Protein AF-A0A379W038-F1 (afdb_monomer)

Sequence (140 aa):
MHAQIWVVSTLLISIVLIVLTIVKFKFHPFLALLLASFFVGAMMGMGPLEMVTAIENGIGGTLGFLAAVIGLGTILGKMMEVSGAAERIGLTLQRCRWLSADVIMVLVGLICGITLFVEVGVVLLIPLAFSIAKKPIPRC

Foldseek 3Di:
DVVVVQLVVLVVVLVVQLVCCCPPVVDDSVVSVLVSLVSSCVSVVHDPVRSVVVVCCVCVVVCVVVVVLLVVLLVVLVVCVVVVVLVVQLVVVLVPPPDDLVRSLVVSLVVSCVRSPVVNSVVSNVVVVVVSVVPPPPDD

Radius of gyration: 23.13 Å; Cα contacts (8 Å, |Δi|>4): 76; chains: 1; bounding box: 61×28×53 Å

pLDDT: mean 79.54, std 11.55, range [37.38, 92.0]

InterPro domains:
  IPR003474 Gluconate transporter [PF02447] (7-135)
  IPR003474 Gluconate transporter [PTHR30354] (1-135)

Structure (mmCIF, N/CA/C/O backbone):
data_AF-A0A379W038-F1
#
_entry.id   AF-A0A379W038-F1
#
loop_
_atom_site.group_PDB
_atom_site.id
_atom_site.type_symbol
_atom_site.label_atom_id
_atom_site.label_alt_id
_atom_site.label_comp_id
_atom_site.label_asym_id
_atom_site.label_entity_id
_atom_site.label_seq_id
_atom_site.pdbx_PDB_ins_code
_atom_site.Cartn_x
_atom_site.Cartn_y
_atom_site.Cartn_z
_atom_site.occupancy
_atom_site.B_iso_or_equiv
_atom_site.auth_seq_id
_atom_site.auth_comp_id
_atom_site.auth_asym_id
_atom_site.auth_atom_id
_atom_site.pdbx_PDB_model_num
ATOM 1 N N . MET A 1 1 ? 15.769 16.052 -28.365 1.00 56.06 1 MET A N 1
ATOM 2 C CA . MET A 1 1 ? 14.311 15.801 -28.489 1.00 56.06 1 MET A CA 1
ATOM 3 C C . MET A 1 1 ? 13.971 14.332 -28.765 1.00 56.06 1 MET A C 1
ATOM 5 O O . MET A 1 1 ? 13.059 13.836 -28.123 1.00 56.06 1 MET A O 1
ATOM 9 N N . HIS A 1 2 ? 14.713 13.594 -29.608 1.00 61.47 2 HIS A N 1
ATOM 10 C CA . HIS A 1 2 ? 14.442 12.164 -29.877 1.00 61.47 2 HIS A CA 1
ATOM 11 C C . HIS A 1 2 ? 14.420 11.245 -28.638 1.00 61.47 2 HIS A C 1
ATOM 13 O O . HIS A 1 2 ? 13.535 10.404 -28.536 1.00 61.47 2 HIS A O 1
ATOM 19 N N . ALA A 1 3 ? 15.322 11.440 -27.667 1.00 69.06 3 ALA A N 1
ATOM 20 C CA . ALA A 1 3 ? 15.367 10.615 -26.453 1.00 69.06 3 ALA A CA 1
ATOM 21 C C . ALA A 1 3 ? 14.113 10.753 -25.564 1.00 69.06 3 ALA A C 1
ATOM 23 O O . ALA A 1 3 ? 13.651 9.776 -24.990 1.00 69.06 3 ALA A O 1
ATOM 24 N N . GLN A 1 4 ? 13.513 11.947 -25.494 1.00 76.69 4 GLN A N 1
ATOM 25 C CA . GLN A 1 4 ? 12.286 12.180 -24.720 1.00 76.69 4 GLN A CA 1
ATOM 26 C C . GLN A 1 4 ? 11.090 11.445 -25.346 1.00 76.69 4 GLN A C 1
ATOM 28 O O . GLN A 1 4 ? 10.298 10.830 -24.642 1.00 76.69 4 GLN A O 1
ATOM 33 N N . ILE A 1 5 ? 11.002 11.447 -26.680 1.00 81.19 5 ILE A N 1
ATOM 34 C CA . ILE A 1 5 ? 9.933 10.769 -27.428 1.00 81.19 5 ILE A CA 1
ATOM 35 C C . ILE A 1 5 ? 10.022 9.249 -27.246 1.00 81.19 5 ILE A C 1
ATOM 37 O O . ILE A 1 5 ? 8.998 8.593 -27.065 1.00 81.19 5 ILE A O 1
ATOM 41 N N . TRP A 1 6 ? 11.240 8.699 -27.229 1.00 80.56 6 TRP A N 1
ATOM 42 C CA . TRP A 1 6 ? 11.475 7.281 -26.950 1.00 80.56 6 TRP A CA 1
ATOM 43 C C . TRP A 1 6 ? 10.999 6.878 -25.552 1.00 80.56 6 TRP A C 1
ATOM 45 O O . TRP A 1 6 ? 10.237 5.926 -25.424 1.00 80.56 6 TRP A O 1
ATOM 55 N N . VAL A 1 7 ? 11.364 7.635 -24.513 1.00 84.62 7 VAL A N 1
ATOM 56 C CA . VAL A 1 7 ? 10.953 7.330 -23.131 1.00 84.62 7 VAL A CA 1
ATOM 57 C C . VAL A 1 7 ? 9.433 7.402 -22.967 1.00 84.62 7 VAL A C 1
ATOM 59 O O . VAL A 1 7 ? 8.835 6.506 -22.371 1.00 84.62 7 VAL A O 1
ATOM 62 N N . VAL A 1 8 ? 8.796 8.429 -23.535 1.00 86.19 8 VAL A N 1
ATOM 63 C CA . VAL A 1 8 ? 7.335 8.592 -23.479 1.00 86.19 8 VAL A CA 1
ATOM 64 C C . VAL A 1 8 ? 6.618 7.461 -24.224 1.00 86.19 8 VAL A C 1
ATOM 66 O O . VAL A 1 8 ? 5.612 6.949 -23.733 1.00 86.19 8 VAL A O 1
ATOM 69 N N . SER A 1 9 ? 7.143 7.028 -25.375 1.00 85.25 9 SER A N 1
ATOM 70 C CA . SER A 1 9 ? 6.568 5.913 -26.135 1.00 85.25 9 SER A CA 1
ATOM 71 C C . SER A 1 9 ? 6.654 4.592 -25.361 1.00 85.25 9 SER A C 1
ATOM 73 O O . SER A 1 9 ? 5.645 3.895 -25.246 1.00 85.25 9 SER A O 1
ATOM 75 N N . THR A 1 10 ? 7.803 4.292 -24.746 1.00 86.25 10 THR A N 1
ATOM 76 C CA . THR A 1 10 ? 7.985 3.097 -23.902 1.00 86.25 10 THR A CA 1
ATOM 77 C C . THR A 1 10 ? 7.051 3.103 -22.688 1.00 86.25 10 THR A C 1
ATOM 79 O O . THR A 1 10 ? 6.485 2.065 -22.345 1.00 86.25 10 THR A O 1
ATOM 82 N N . LEU A 1 11 ? 6.832 4.270 -22.069 1.00 86.44 11 LEU A N 1
ATOM 83 C CA . LEU A 1 11 ? 5.882 4.451 -20.963 1.00 86.44 11 LEU A CA 1
ATOM 84 C C . LEU A 1 11 ? 4.432 4.180 -21.383 1.00 86.44 11 LEU A C 1
ATOM 86 O O . LEU A 1 11 ? 3.709 3.463 -20.696 1.00 86.44 11 LEU A O 1
ATOM 90 N N . LEU A 1 12 ? 3.996 4.720 -22.522 1.00 90.56 12 LEU A N 1
ATOM 91 C CA . LEU A 1 12 ? 2.643 4.475 -23.029 1.00 90.56 12 LEU A CA 1
ATOM 92 C C . LEU A 1 12 ? 2.425 2.994 -23.354 1.00 90.56 12 LEU A C 1
ATOM 94 O O . LEU A 1 12 ? 1.395 2.425 -22.990 1.00 90.56 12 LEU A O 1
ATOM 98 N N . ILE A 1 13 ? 3.410 2.356 -23.988 1.00 90.25 13 ILE A N 1
ATOM 99 C CA . ILE A 1 13 ? 3.368 0.923 -24.290 1.00 90.25 13 ILE A CA 1
ATOM 100 C C . ILE A 1 13 ? 3.306 0.078 -23.016 1.00 90.25 13 ILE A C 1
ATOM 102 O O . ILE A 1 13 ? 2.545 -0.888 -22.984 1.00 90.25 13 ILE A O 1
ATOM 106 N N . SER A 1 14 ? 4.037 0.438 -21.957 1.00 88.00 14 SER A N 1
ATOM 107 C CA . SER A 1 14 ? 4.010 -0.332 -20.710 1.00 88.00 14 SER A CA 1
ATOM 108 C C . SER A 1 14 ? 2.663 -0.231 -19.997 1.00 88.00 14 SER A C 1
ATOM 110 O O . SER A 1 14 ? 2.152 -1.246 -19.530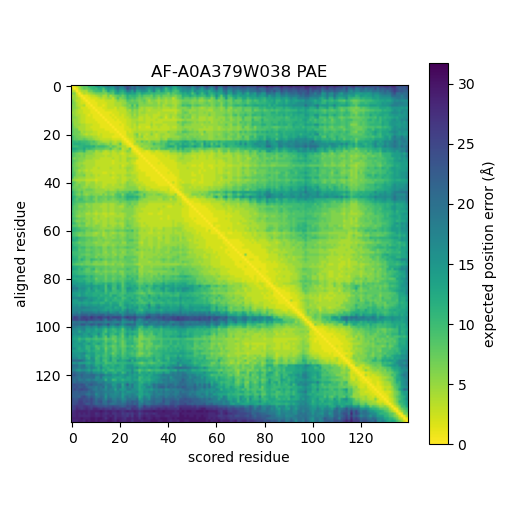 1.00 88.00 14 SER A O 1
ATOM 112 N N . ILE A 1 15 ? 2.031 0.947 -19.986 1.00 90.81 15 ILE A N 1
ATOM 113 C CA . ILE A 1 15 ? 0.688 1.128 -19.418 1.00 90.81 15 ILE A CA 1
ATOM 114 C C . ILE A 1 15 ? -0.326 0.256 -20.165 1.00 90.81 15 ILE A C 1
ATOM 116 O O . ILE A 1 15 ? -1.103 -0.466 -19.537 1.00 90.81 15 ILE A O 1
ATOM 120 N N . VAL A 1 16 ? -0.293 0.270 -21.502 1.00 91.19 16 VAL A N 1
ATOM 121 C CA . VAL A 1 16 ? -1.170 -0.587 -22.314 1.00 91.19 16 VAL A CA 1
ATOM 122 C C . VAL A 1 16 ? -0.896 -2.063 -22.023 1.00 91.19 16 VAL A C 1
ATOM 124 O O . VAL A 1 16 ? -1.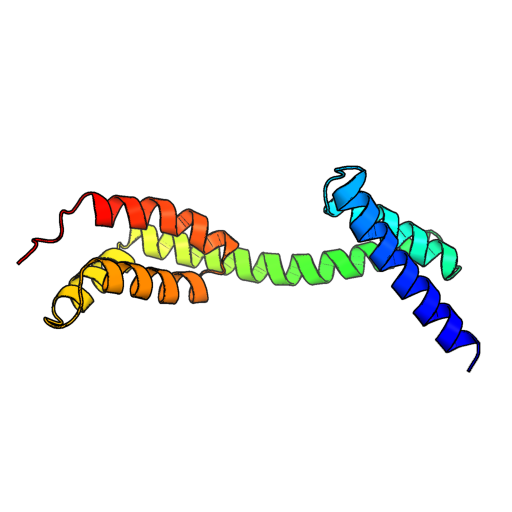843 -2.826 -21.836 1.00 91.19 16 VAL A O 1
ATOM 127 N N . LEU A 1 17 ? 0.374 -2.464 -21.917 1.00 87.81 17 LEU A N 1
ATOM 128 C CA . LEU A 1 17 ? 0.770 -3.832 -21.584 1.00 87.81 17 LEU A CA 1
ATOM 129 C C . LEU A 1 17 ? 0.210 -4.270 -20.220 1.00 87.81 17 LEU A C 1
ATOM 131 O O . LEU A 1 17 ? -0.348 -5.363 -20.123 1.00 87.81 17 LEU A O 1
ATOM 135 N N . ILE A 1 18 ? 0.302 -3.422 -19.189 1.00 89.06 18 ILE A N 1
ATOM 136 C CA . ILE A 1 18 ? -0.241 -3.696 -17.847 1.00 89.06 18 ILE A CA 1
ATOM 137 C C . ILE A 1 18 ? -1.751 -3.917 -17.927 1.00 89.06 18 ILE A C 1
ATOM 139 O O . ILE A 1 18 ? -2.250 -4.952 -17.480 1.00 89.06 18 ILE A O 1
ATOM 143 N N . VAL A 1 19 ? -2.481 -2.978 -18.536 1.00 90.50 19 VAL A N 1
ATOM 144 C CA . VAL A 1 19 ? -3.947 -3.048 -18.635 1.00 90.50 19 VAL A CA 1
ATOM 145 C C . VAL A 1 19 ? -4.379 -4.297 -19.403 1.00 90.50 19 VAL A C 1
ATOM 147 O O . VAL A 1 19 ? -5.272 -5.019 -18.961 1.00 90.50 19 VAL A O 1
ATOM 150 N N . LEU A 1 20 ? -3.721 -4.605 -20.520 1.00 88.12 20 LEU A N 1
ATOM 151 C CA . LEU A 1 20 ? -4.048 -5.762 -21.353 1.00 88.12 20 LEU A CA 1
ATOM 152 C C . LEU A 1 20 ? -3.734 -7.081 -20.625 1.00 88.12 20 LEU A C 1
ATOM 154 O O . LEU A 1 20 ? -4.521 -8.027 -20.692 1.00 88.12 20 LEU A O 1
ATOM 158 N N . THR A 1 21 ? -2.642 -7.125 -19.861 1.00 85.31 21 THR A N 1
ATOM 159 C CA . THR A 1 21 ? -2.258 -8.286 -19.042 1.00 85.31 21 THR A CA 1
ATOM 160 C C . THR A 1 21 ? -3.256 -8.537 -17.907 1.00 85.31 21 THR A C 1
ATOM 162 O O . THR A 1 21 ? -3.647 -9.680 -17.666 1.00 85.31 21 THR A O 1
ATOM 165 N N . ILE A 1 22 ? -3.736 -7.484 -17.241 1.00 89.88 22 ILE A N 1
ATOM 166 C CA . ILE A 1 22 ? -4.724 -7.615 -16.160 1.00 89.88 22 ILE A CA 1
ATOM 167 C C . ILE A 1 22 ? -6.095 -8.006 -16.727 1.00 89.88 22 ILE A C 1
ATOM 169 O O . ILE A 1 22 ? -6.689 -8.994 -16.297 1.00 89.88 22 ILE A O 1
ATOM 173 N N . VAL A 1 23 ? -6.596 -7.260 -17.715 1.00 87.88 23 VAL A N 1
ATOM 174 C CA . VAL A 1 23 ? -7.971 -7.417 -18.217 1.00 87.88 23 VAL A CA 1
ATOM 175 C C . VAL A 1 23 ? -8.121 -8.677 -19.067 1.00 87.88 23 VAL A C 1
ATOM 177 O O . VAL A 1 23 ? -9.113 -9.394 -18.934 1.00 87.88 23 VAL A O 1
ATOM 180 N N . LYS A 1 24 ? -7.152 -8.965 -19.944 1.00 79.44 24 LYS A N 1
ATOM 181 C CA . LYS A 1 24 ? -7.276 -10.047 -20.930 1.00 79.44 24 LYS A CA 1
ATOM 182 C C . LYS A 1 24 ? -6.664 -11.362 -20.454 1.00 79.44 24 LYS A C 1
ATOM 184 O O . LYS A 1 24 ? -7.258 -12.412 -20.678 1.00 79.44 24 LYS A O 1
ATOM 189 N N . PHE A 1 25 ? -5.504 -11.311 -19.799 1.00 78.50 25 PHE A N 1
ATOM 190 C CA . PHE A 1 25 ? -4.818 -12.509 -19.299 1.00 78.50 25 PHE A CA 1
ATOM 191 C C . PHE A 1 25 ? -5.216 -12.898 -17.869 1.00 78.50 25 PHE A C 1
ATOM 193 O O . PHE A 1 25 ? -4.827 -13.971 -17.414 1.00 78.50 25 PHE A O 1
ATOM 200 N N . LYS A 1 26 ? -6.015 -12.073 -17.169 1.00 77.31 26 LYS A N 1
ATOM 201 C CA . LYS A 1 26 ? -6.465 -12.321 -15.787 1.00 77.31 26 LYS A CA 1
ATOM 202 C C . LYS A 1 26 ? -5.312 -12.600 -14.809 1.00 77.31 26 LYS A C 1
ATOM 204 O O . LYS A 1 26 ? -5.489 -13.326 -13.832 1.00 77.31 26 LYS A O 1
ATOM 209 N N . PHE A 1 27 ? -4.128 -12.038 -15.055 1.00 83.19 27 PHE A N 1
ATOM 210 C CA . PHE A 1 27 ? -3.017 -12.149 -14.113 1.00 83.19 27 PHE A CA 1
ATOM 211 C C . PHE A 1 27 ? -3.256 -11.295 -12.866 1.00 83.19 27 PHE A C 1
ATOM 213 O O . PHE A 1 27 ? -3.907 -10.251 -12.921 1.00 83.19 27 PHE A O 1
ATOM 220 N N . HIS A 1 28 ? -2.678 -11.724 -11.739 1.00 86.19 28 HIS A N 1
ATOM 221 C CA . HIS A 1 28 ? -2.674 -10.927 -10.516 1.00 86.19 28 HIS A CA 1
ATOM 222 C C . HIS A 1 28 ? -1.970 -9.579 -10.780 1.00 86.19 28 HIS A C 1
ATOM 224 O O . HIS A 1 28 ? -0.873 -9.593 -11.351 1.00 86.19 28 HIS A O 1
ATOM 230 N N . PRO A 1 29 ? -2.529 -8.428 -10.350 1.00 87.00 29 PRO A N 1
ATOM 231 C CA . PRO A 1 29 ? -1.975 -7.101 -10.645 1.00 87.00 29 PRO A CA 1
ATOM 232 C C . PRO A 1 29 ? -0.497 -6.957 -10.279 1.00 87.00 29 PRO A C 1
ATOM 234 O O . PRO A 1 29 ? 0.277 -6.388 -11.039 1.00 87.00 29 PRO A O 1
ATOM 237 N N . PHE A 1 30 ? -0.091 -7.551 -9.154 1.00 86.81 30 PHE A N 1
ATOM 238 C CA . PHE A 1 30 ? 1.309 -7.591 -8.729 1.00 86.81 30 PHE A CA 1
ATOM 239 C C . PHE A 1 30 ? 2.234 -8.230 -9.777 1.00 86.81 30 PHE A C 1
ATOM 241 O O . PHE A 1 30 ? 3.275 -7.673 -10.111 1.00 86.81 30 PHE A O 1
ATOM 248 N N . LEU A 1 31 ? 1.837 -9.377 -10.336 1.00 88.25 31 LEU A N 1
ATOM 249 C CA . LEU A 1 31 ? 2.644 -10.086 -11.327 1.00 88.25 31 LEU A CA 1
ATOM 250 C C . LEU A 1 31 ? 2.683 -9.323 -12.658 1.00 88.25 31 LEU A C 1
ATOM 252 O O . LEU A 1 31 ? 3.731 -9.253 -13.294 1.00 88.25 31 LEU A O 1
ATOM 256 N N . ALA A 1 32 ? 1.562 -8.706 -13.046 1.00 89.69 32 ALA A N 1
ATOM 257 C CA . ALA A 1 32 ? 1.486 -7.858 -14.233 1.00 89.69 32 ALA A CA 1
ATOM 258 C C . ALA A 1 32 ? 2.400 -6.624 -14.122 1.00 89.69 32 ALA A C 1
ATOM 260 O O . ALA A 1 32 ? 3.106 -6.299 -15.076 1.00 89.69 32 ALA A O 1
ATOM 261 N N . LEU A 1 33 ? 2.425 -5.970 -12.955 1.00 89.50 3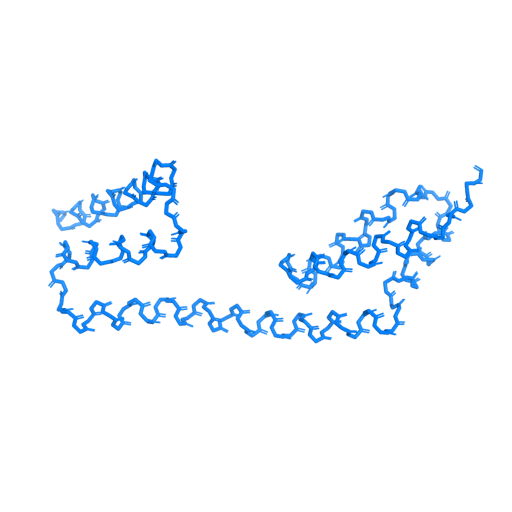3 LEU A N 1
ATOM 262 C CA . LEU A 1 33 ? 3.314 -4.840 -12.677 1.00 89.50 33 LEU A CA 1
ATOM 263 C C . LEU A 1 33 ? 4.784 -5.257 -12.727 1.00 89.50 33 LEU A C 1
ATOM 265 O O . LEU A 1 33 ? 5.576 -4.594 -13.388 1.00 89.50 33 LEU A O 1
ATOM 269 N N . LEU A 1 34 ? 5.134 -6.381 -12.100 1.00 90.06 34 LEU A N 1
ATOM 270 C CA . LEU A 1 34 ? 6.501 -6.899 -12.090 1.00 90.06 34 LEU A CA 1
ATOM 271 C C . LEU A 1 34 ? 6.993 -7.193 -13.518 1.00 90.06 34 LEU A C 1
ATOM 273 O O . LEU A 1 34 ? 8.046 -6.700 -13.918 1.00 90.06 34 LEU A O 1
ATOM 277 N N . LEU A 1 35 ? 6.198 -7.905 -14.322 1.00 89.25 35 LEU A N 1
ATOM 278 C CA . LEU A 1 35 ? 6.498 -8.171 -15.736 1.00 89.25 35 LEU A CA 1
ATOM 279 C C . LEU A 1 35 ? 6.663 -6.882 -16.555 1.00 89.25 35 LEU A C 1
ATOM 281 O O . LEU A 1 35 ? 7.601 -6.771 -17.345 1.00 89.25 35 LEU A O 1
ATOM 285 N N . ALA A 1 36 ? 5.784 -5.899 -16.357 1.00 89.19 36 ALA A N 1
ATOM 286 C CA . ALA A 1 36 ? 5.870 -4.621 -17.052 1.00 89.19 36 ALA A CA 1
ATOM 287 C C . ALA A 1 36 ? 7.116 -3.818 -16.647 1.00 89.19 36 ALA A C 1
ATOM 289 O O . ALA A 1 36 ? 7.756 -3.220 -17.511 1.00 89.19 36 ALA A O 1
ATOM 290 N N . SER A 1 37 ? 7.510 -3.840 -15.371 1.00 88.25 37 SER A N 1
ATOM 291 C CA . SER A 1 37 ? 8.752 -3.215 -14.908 1.00 88.25 37 SER A CA 1
ATOM 292 C C . SER A 1 37 ? 9.988 -3.878 -15.518 1.00 88.25 37 SER A C 1
ATOM 294 O O . SER A 1 37 ? 10.895 -3.169 -15.956 1.00 88.25 37 SER A O 1
ATOM 296 N N . PHE A 1 38 ? 10.005 -5.212 -15.634 1.00 89.00 38 PHE A N 1
ATOM 297 C CA . PHE A 1 38 ? 11.069 -5.912 -16.360 1.00 89.00 38 PHE A CA 1
ATOM 298 C C . PHE A 1 38 ? 11.107 -5.513 -17.841 1.00 89.00 38 PHE A C 1
ATOM 300 O O . PHE A 1 38 ? 12.176 -5.245 -18.385 1.00 89.00 38 PHE A O 1
ATOM 307 N N . PHE A 1 39 ? 9.945 -5.409 -18.487 1.00 88.88 39 PHE A N 1
ATOM 308 C CA . PHE A 1 39 ? 9.855 -4.985 -19.882 1.00 88.88 39 PHE A CA 1
ATOM 309 C C . PHE A 1 39 ? 10.380 -3.555 -20.100 1.00 88.88 39 PHE A C 1
ATOM 311 O O . PHE A 1 39 ? 11.151 -3.312 -21.028 1.00 88.88 39 PHE A O 1
ATOM 318 N N . VAL A 1 40 ? 10.010 -2.611 -19.228 1.00 89.06 40 VAL A N 1
ATOM 319 C CA . VAL A 1 40 ? 10.479 -1.217 -19.306 1.00 89.06 40 VAL A CA 1
ATOM 320 C C . VAL A 1 40 ? 11.979 -1.117 -19.044 1.00 89.06 40 VAL A C 1
ATOM 322 O O . VAL A 1 40 ? 12.671 -0.442 -19.803 1.00 89.06 40 VAL A O 1
ATOM 325 N N . GLY A 1 41 ? 12.495 -1.801 -18.018 1.00 86.75 41 GLY A N 1
ATOM 326 C CA . GLY A 1 41 ? 13.927 -1.781 -17.708 1.00 86.75 41 GLY A CA 1
ATOM 327 C C . GLY A 1 41 ? 14.780 -2.367 -18.836 1.00 86.75 41 GLY A C 1
ATOM 328 O O . GLY A 1 41 ? 15.813 -1.793 -19.180 1.00 86.75 41 GLY A O 1
ATOM 329 N N . ALA A 1 42 ? 14.295 -3.428 -19.494 1.00 86.62 42 ALA A N 1
ATOM 330 C CA . ALA A 1 42 ? 14.943 -3.991 -20.676 1.00 86.62 42 ALA A CA 1
ATOM 331 C C . ALA A 1 42 ? 14.934 -3.010 -21.863 1.00 86.62 42 ALA A C 1
ATOM 333 O O . ALA A 1 42 ? 15.959 -2.826 -22.515 1.00 86.62 42 ALA A O 1
ATOM 334 N N . MET A 1 43 ? 13.809 -2.330 -22.116 1.00 85.19 43 MET A N 1
ATOM 335 C CA . MET A 1 43 ? 13.699 -1.319 -23.180 1.00 85.19 43 MET A CA 1
ATOM 336 C C . MET A 1 43 ? 14.529 -0.056 -22.913 1.00 85.19 43 MET A C 1
ATOM 338 O O . MET A 1 43 ? 14.936 0.620 -23.856 1.00 85.19 43 MET A O 1
ATOM 342 N N . MET A 1 44 ? 14.789 0.269 -21.646 1.00 82.12 44 MET A N 1
ATOM 343 C CA . MET A 1 44 ? 15.680 1.364 -21.250 1.00 82.12 44 MET A CA 1
ATOM 344 C C . MET A 1 44 ? 17.165 0.971 -21.257 1.00 82.12 44 MET A C 1
ATOM 346 O O . MET A 1 44 ? 18.012 1.844 -21.077 1.00 82.12 44 MET A O 1
ATOM 350 N N . GLY A 1 45 ? 17.495 -0.305 -21.486 1.00 82.56 45 GLY A N 1
ATOM 351 C CA . GLY A 1 45 ? 18.877 -0.792 -21.510 1.00 82.56 45 GLY A CA 1
ATOM 352 C C . GLY A 1 45 ? 19.550 -0.816 -20.135 1.00 82.56 45 GLY A C 1
ATOM 353 O O . GLY A 1 45 ? 20.775 -0.741 -20.061 1.00 82.56 45 GLY A O 1
ATOM 354 N N . MET A 1 46 ? 18.771 -0.891 -19.053 1.00 83.50 46 MET A N 1
ATOM 355 C CA . MET A 1 46 ? 19.303 -0.951 -17.690 1.00 83.50 46 MET A CA 1
ATOM 356 C C . MET A 1 46 ? 19.989 -2.297 -17.429 1.00 83.50 46 MET A C 1
ATOM 358 O O . MET A 1 46 ? 19.548 -3.341 -17.919 1.00 83.50 46 MET A O 1
ATOM 362 N N . GLY A 1 47 ? 21.053 -2.290 -16.622 1.00 88.75 47 GLY A N 1
ATOM 363 C CA . GLY A 1 47 ? 21.704 -3.530 -16.198 1.00 88.75 47 GLY A CA 1
ATOM 364 C C . GLY A 1 47 ? 20.760 -4.415 -15.361 1.00 88.75 47 GLY A C 1
ATOM 365 O O . GLY A 1 47 ? 19.906 -3.884 -14.648 1.00 88.75 47 GLY A O 1
ATOM 366 N N . PRO A 1 48 ? 20.917 -5.757 -15.357 1.00 84.88 48 PRO A N 1
ATOM 367 C CA . PRO A 1 48 ? 20.022 -6.656 -14.613 1.00 84.88 48 PRO A CA 1
ATOM 368 C C . PRO A 1 48 ? 19.953 -6.347 -13.109 1.00 84.88 48 PRO A C 1
ATOM 370 O O . PRO A 1 48 ? 18.884 -6.400 -12.506 1.00 84.88 48 PRO A O 1
ATOM 373 N N . LEU A 1 49 ? 21.090 -5.979 -12.509 1.00 89.44 49 LEU A N 1
ATOM 374 C CA . LEU A 1 49 ? 21.185 -5.570 -11.103 1.00 89.44 49 LEU A CA 1
ATOM 375 C C . LEU A 1 49 ? 20.497 -4.222 -10.838 1.00 89.44 49 LEU A C 1
ATOM 377 O O . LEU A 1 49 ? 19.825 -4.053 -9.821 1.00 89.44 49 LEU A O 1
ATOM 381 N N . GLU A 1 50 ? 20.617 -3.272 -11.764 1.00 87.88 50 GLU A N 1
ATOM 382 C CA . GLU A 1 50 ? 19.985 -1.953 -11.648 1.00 87.88 50 GLU A CA 1
ATOM 383 C C . GLU A 1 50 ? 18.464 -2.043 -11.798 1.00 87.88 50 GLU A C 1
ATOM 385 O O . GLU A 1 50 ? 17.728 -1.355 -11.096 1.00 87.88 50 GLU A O 1
ATOM 390 N N . MET A 1 51 ? 17.968 -2.936 -12.659 1.00 88.62 51 MET A N 1
ATOM 391 C CA . MET A 1 51 ? 16.531 -3.186 -12.790 1.00 88.62 51 MET A CA 1
ATOM 392 C C . MET A 1 51 ? 15.925 -3.731 -11.498 1.00 88.62 51 MET A C 1
ATOM 394 O O . MET A 1 51 ? 14.898 -3.229 -11.047 1.00 88.62 51 MET A O 1
ATOM 398 N N . VAL A 1 52 ? 16.551 -4.747 -10.894 1.00 90.00 52 VAL A N 1
ATOM 399 C CA . VAL A 1 52 ? 16.038 -5.355 -9.657 1.00 90.00 52 VAL A CA 1
ATOM 400 C C . VAL A 1 52 ? 16.052 -4.343 -8.517 1.00 90.00 52 VAL A C 1
ATOM 402 O O . VAL A 1 52 ? 15.040 -4.183 -7.842 1.00 90.00 52 VAL A O 1
ATOM 405 N N . THR A 1 53 ? 17.147 -3.598 -8.358 1.00 90.69 53 THR A N 1
ATOM 406 C CA . THR A 1 53 ? 17.241 -2.553 -7.327 1.00 90.69 53 THR A CA 1
ATOM 407 C C . THR A 1 53 ? 16.248 -1.411 -7.562 1.00 90.69 53 THR A C 1
ATOM 409 O O . THR A 1 53 ? 15.650 -0.925 -6.607 1.00 90.69 53 THR A O 1
ATOM 412 N N . ALA A 1 54 ? 15.988 -0.999 -8.807 1.00 90.50 54 ALA A N 1
ATOM 413 C CA . ALA A 1 54 ? 14.960 -0.000 -9.113 1.00 90.50 54 ALA A CA 1
ATOM 414 C C . ALA A 1 54 ? 13.542 -0.491 -8.764 1.00 90.50 54 ALA A C 1
ATOM 416 O O . ALA A 1 54 ? 12.753 0.264 -8.189 1.00 90.50 54 ALA A O 1
ATOM 417 N N . ILE A 1 55 ? 13.227 -1.755 -9.070 1.00 91.00 55 ILE A N 1
ATOM 418 C CA . ILE A 1 55 ? 11.946 -2.383 -8.712 1.00 91.00 55 ILE A CA 1
ATOM 419 C C . ILE A 1 55 ? 11.806 -2.474 -7.189 1.00 91.00 55 ILE A C 1
ATOM 421 O O . ILE A 1 55 ? 10.773 -2.080 -6.646 1.00 91.00 55 ILE A O 1
ATOM 425 N N . GLU A 1 56 ? 12.843 -2.949 -6.501 1.00 91.12 56 GLU A N 1
ATOM 426 C CA . GLU A 1 56 ? 12.870 -3.077 -5.044 1.00 91.12 56 GLU A CA 1
ATOM 427 C C . GLU A 1 56 ? 12.726 -1.718 -4.357 1.00 91.12 56 GLU A C 1
ATOM 429 O O . GLU A 1 56 ? 11.936 -1.592 -3.430 1.00 91.12 56 GLU A O 1
ATOM 434 N N . ASN A 1 57 ? 13.395 -0.675 -4.850 1.00 92.00 57 ASN A N 1
ATOM 435 C CA . ASN A 1 57 ? 13.266 0.676 -4.306 1.00 92.00 57 ASN A CA 1
ATOM 436 C C . ASN A 1 57 ? 11.867 1.269 -4.539 1.00 92.00 57 ASN A C 1
ATOM 438 O O . ASN A 1 57 ? 11.309 1.902 -3.642 1.00 92.00 57 ASN A O 1
ATOM 442 N N . GLY A 1 58 ? 11.271 1.054 -5.717 1.00 90.19 58 GLY A N 1
ATOM 443 C CA . GLY A 1 58 ? 9.917 1.532 -6.015 1.00 90.19 58 GLY A CA 1
ATOM 444 C C . GLY A 1 58 ? 8.850 0.847 -5.155 1.00 90.19 58 GLY A C 1
ATOM 445 O O . GLY A 1 58 ? 8.020 1.508 -4.520 1.00 90.19 58 GLY A O 1
ATOM 446 N N . ILE A 1 59 ? 8.896 -0.486 -5.093 1.00 90.81 59 ILE A N 1
ATOM 447 C CA . ILE A 1 59 ? 7.981 -1.286 -4.270 1.00 90.81 59 ILE A CA 1
ATOM 448 C C . ILE A 1 59 ? 8.253 -1.042 -2.780 1.00 90.81 59 ILE A C 1
ATOM 450 O O . ILE A 1 59 ? 7.322 -0.814 -2.018 1.00 90.81 59 ILE A O 1
ATOM 454 N N . GLY A 1 60 ? 9.513 -1.030 -2.356 1.00 89.50 60 GLY A N 1
ATOM 455 C CA . GLY A 1 60 ? 9.920 -0.827 -0.967 1.00 89.50 60 GLY A CA 1
ATOM 456 C C . GLY A 1 60 ? 9.554 0.555 -0.434 1.00 89.50 60 GLY A C 1
ATOM 457 O O . GLY A 1 60 ? 9.077 0.663 0.693 1.00 89.50 60 GLY A O 1
ATOM 458 N N . GLY A 1 61 ? 9.683 1.609 -1.244 1.00 90.50 61 GLY A N 1
ATOM 459 C CA . GLY A 1 61 ? 9.263 2.958 -0.856 1.00 90.50 61 GLY A CA 1
ATOM 460 C C . GLY A 1 61 ? 7.749 3.069 -0.651 1.00 90.50 61 GLY A 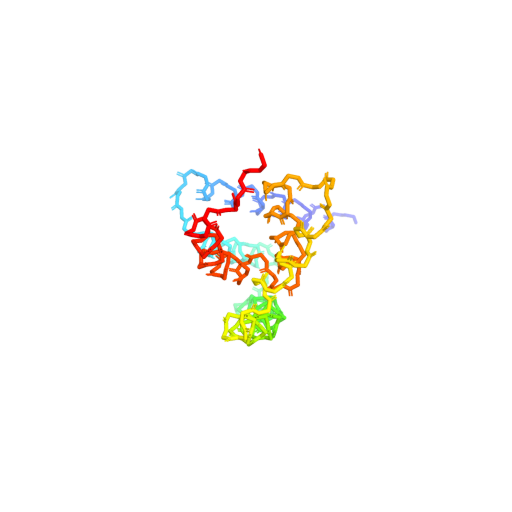C 1
ATOM 461 O O . GLY A 1 61 ? 7.289 3.627 0.347 1.00 90.50 61 GLY A O 1
ATOM 462 N N . THR A 1 62 ? 6.963 2.491 -1.563 1.00 91.00 62 THR A N 1
ATOM 463 C CA . THR A 1 62 ? 5.494 2.498 -1.463 1.00 91.00 62 THR A CA 1
ATOM 464 C C . THR A 1 62 ? 4.988 1.597 -0.337 1.00 91.00 62 THR A C 1
ATOM 466 O O . THR A 1 62 ? 4.178 2.044 0.477 1.00 91.00 62 THR A O 1
ATOM 469 N N . LEU A 1 63 ? 5.503 0.368 -0.231 1.00 91.56 63 LEU A N 1
ATOM 470 C CA . LEU A 1 63 ? 5.182 -0.556 0.858 1.00 91.56 63 LEU A CA 1
ATOM 471 C C . LEU A 1 63 ? 5.655 -0.036 2.211 1.00 91.56 63 LEU A C 1
ATOM 473 O O . LEU A 1 63 ? 4.953 -0.242 3.187 1.00 91.56 63 LEU A O 1
ATOM 477 N N . GLY A 1 64 ? 6.793 0.653 2.295 1.00 90.75 64 GLY A N 1
ATOM 478 C CA . GLY A 1 64 ? 7.278 1.242 3.543 1.00 90.75 64 GLY A CA 1
ATOM 479 C C . GLY A 1 64 ? 6.328 2.315 4.075 1.00 90.75 64 GLY A C 1
ATOM 480 O O . GLY A 1 64 ? 5.941 2.276 5.245 1.00 90.75 64 GLY A O 1
ATOM 481 N N . PHE A 1 65 ? 5.886 3.229 3.205 1.00 88.88 65 PHE A N 1
ATOM 482 C CA . PHE A 1 65 ? 4.883 4.235 3.562 1.00 88.88 65 PHE A CA 1
ATOM 483 C C . PHE A 1 65 ? 3.543 3.590 3.945 1.00 88.88 65 PHE A C 1
ATOM 485 O O . PHE A 1 65 ? 2.998 3.881 5.012 1.00 88.88 65 PHE A O 1
ATOM 492 N N . LEU A 1 66 ? 3.034 2.676 3.112 1.00 89.94 66 LEU A N 1
ATOM 493 C CA . LEU A 1 66 ? 1.776 1.973 3.373 1.00 89.94 66 LEU A CA 1
ATOM 494 C C . LEU A 1 66 ? 1.842 1.134 4.651 1.00 89.94 66 LEU A C 1
ATOM 496 O O . LEU A 1 66 ? 0.904 1.172 5.436 1.00 89.94 66 LEU A O 1
ATOM 500 N N . ALA A 1 67 ? 2.941 0.431 4.915 1.00 89.88 67 ALA A N 1
ATOM 501 C CA . ALA A 1 67 ? 3.109 -0.391 6.110 1.00 89.88 67 ALA A CA 1
ATOM 502 C C . ALA A 1 67 ? 3.066 0.449 7.390 1.00 89.88 67 ALA A C 1
ATOM 504 O O . ALA A 1 67 ? 2.437 0.036 8.362 1.00 89.88 67 ALA A O 1
ATOM 505 N N . ALA A 1 68 ? 3.678 1.637 7.393 1.00 89.31 68 ALA A N 1
ATOM 506 C CA . ALA A 1 68 ? 3.603 2.547 8.533 1.00 89.31 68 ALA A CA 1
ATOM 507 C C . ALA A 1 68 ? 2.167 3.052 8.761 1.00 89.31 68 ALA A C 1
ATOM 509 O O . ALA A 1 68 ? 1.667 3.011 9.887 1.00 89.31 68 ALA A O 1
ATOM 510 N N . VAL A 1 69 ? 1.484 3.482 7.694 1.00 86.94 69 VAL A N 1
ATOM 511 C CA . VAL A 1 69 ? 0.104 3.993 7.765 1.00 86.94 69 VAL A CA 1
ATOM 512 C C . VAL A 1 69 ? -0.880 2.894 8.177 1.00 86.94 69 VAL A C 1
ATOM 514 O O . VAL A 1 69 ? -1.676 3.097 9.090 1.00 86.94 69 VAL A O 1
ATOM 517 N N . ILE A 1 70 ? -0.796 1.712 7.566 1.00 86.50 70 ILE A N 1
ATOM 518 C CA . ILE A 1 70 ? -1.630 0.545 7.886 1.00 86.50 70 ILE A CA 1
ATOM 519 C C . ILE A 1 70 ? -1.313 0.035 9.297 1.00 86.50 70 ILE A C 1
ATOM 521 O O . ILE A 1 70 ? -2.226 -0.280 10.057 1.00 86.50 70 ILE A O 1
ATOM 525 N N . GLY A 1 71 ? -0.041 -0.004 9.697 1.00 88.25 71 GLY A N 1
ATOM 526 C CA . GLY A 1 71 ? 0.365 -0.398 11.047 1.00 88.25 71 GLY A CA 1
ATOM 527 C C . GLY A 1 71 ? -0.242 0.512 12.116 1.00 88.25 71 GLY A C 1
ATOM 528 O O . GLY A 1 71 ? -0.882 0.034 13.050 1.00 88.25 71 GLY A O 1
ATOM 529 N N . LEU A 1 72 ? -0.134 1.831 11.948 1.00 88.06 72 LEU A N 1
ATOM 530 C CA . LEU A 1 72 ? -0.757 2.791 12.866 1.00 88.06 72 LEU A CA 1
ATOM 531 C C . LEU A 1 72 ? -2.292 2.719 12.816 1.00 88.06 72 LEU A C 1
ATOM 533 O O . LEU A 1 72 ? -2.944 2.716 13.862 1.00 88.06 72 LEU A O 1
ATOM 537 N N . GLY A 1 73 ? -2.869 2.597 11.618 1.00 84.69 73 GLY A N 1
ATOM 538 C CA . GLY A 1 73 ? -4.311 2.473 11.406 1.00 84.69 73 GLY A CA 1
ATOM 539 C C . GLY A 1 73 ? -4.909 1.222 12.051 1.00 84.69 73 GLY A C 1
ATOM 540 O O . GLY A 1 73 ? -5.972 1.298 12.659 1.00 84.69 73 GLY A O 1
ATOM 541 N N . THR A 1 74 ? -4.219 0.079 12.004 1.00 84.00 74 THR A N 1
ATOM 542 C CA . THR A 1 74 ? -4.685 -1.173 12.634 1.00 84.00 74 THR A CA 1
ATOM 543 C C . THR A 1 74 ? -4.651 -1.102 14.159 1.00 84.00 74 THR A C 1
ATOM 545 O O . THR A 1 74 ? -5.588 -1.579 14.803 1.00 84.00 74 THR A O 1
ATOM 548 N N . ILE A 1 75 ? -3.637 -0.457 14.749 1.00 89.19 75 ILE A N 1
ATOM 549 C CA . ILE A 1 75 ? -3.569 -0.215 16.199 1.00 89.19 75 ILE A CA 1
ATOM 550 C C . ILE A 1 75 ? -4.723 0.694 16.635 1.00 89.19 75 ILE A C 1
ATOM 552 O O . ILE A 1 75 ? -5.463 0.348 17.560 1.00 89.19 75 ILE A O 1
ATOM 556 N N . LEU A 1 76 ? -4.916 1.826 15.947 1.00 86.06 76 LEU A N 1
ATOM 557 C CA . LEU A 1 76 ? -6.037 2.737 16.202 1.00 86.06 76 LEU A CA 1
ATOM 558 C C . LEU A 1 76 ? -7.382 2.027 16.024 1.00 86.06 76 LEU A C 1
ATOM 560 O O . LEU A 1 76 ? -8.273 2.175 16.859 1.00 86.06 76 LEU A O 1
ATOM 564 N N . GLY A 1 77 ? -7.501 1.194 14.992 1.00 81.56 77 GLY A N 1
ATOM 565 C CA . GLY A 1 77 ? -8.689 0.401 14.731 1.00 81.56 77 GLY A CA 1
ATOM 566 C C . GLY A 1 77 ? -9.005 -0.557 15.879 1.00 81.56 77 GLY A C 1
ATOM 567 O O . GLY A 1 77 ? -10.074 -0.463 16.482 1.00 81.56 77 GLY A O 1
ATOM 568 N N . LYS A 1 78 ? -8.068 -1.426 16.275 1.00 82.56 78 LYS A N 1
ATOM 569 C CA . LYS A 1 78 ? -8.302 -2.341 17.409 1.00 82.56 78 LYS A CA 1
ATOM 570 C C . LYS A 1 78 ? -8.639 -1.588 18.698 1.00 82.56 78 LYS A C 1
ATOM 572 O O . LYS A 1 78 ? -9.500 -2.044 19.445 1.00 82.56 78 LYS A O 1
ATOM 577 N N . MET A 1 79 ? -8.037 -0.425 18.946 1.00 84.69 79 MET A N 1
ATOM 578 C CA . MET A 1 79 ? -8.382 0.406 20.105 1.00 84.69 79 MET A CA 1
ATOM 579 C C . MET A 1 79 ? -9.812 0.961 20.024 1.00 84.69 79 MET A C 1
ATOM 581 O O . MET A 1 79 ? -10.525 0.953 21.028 1.00 84.69 79 MET A O 1
ATOM 585 N N . MET A 1 80 ? -10.274 1.397 18.849 1.00 81.75 80 MET A N 1
ATOM 586 C CA . MET A 1 80 ? -11.660 1.843 18.639 1.00 81.75 80 MET A CA 1
ATOM 587 C C . MET A 1 80 ? -12.677 0.706 18.786 1.00 81.75 80 MET A C 1
ATOM 589 O O . MET A 1 80 ? -13.758 0.929 19.336 1.00 81.75 80 MET A O 1
ATOM 593 N N . GLU A 1 81 ? -12.328 -0.499 18.330 1.00 78.19 81 GLU A N 1
ATOM 594 C CA . GLU A 1 81 ? -13.149 -1.705 18.477 1.00 78.19 81 GLU A CA 1
ATOM 595 C C . GLU A 1 81 ? -13.301 -2.093 19.955 1.00 78.19 81 GLU A C 1
ATOM 597 O O . GLU A 1 81 ? -14.420 -2.242 20.439 1.00 78.19 81 GLU A O 1
ATOM 602 N N . VAL A 1 82 ? -12.189 -2.186 20.696 1.00 83.88 82 VAL A N 1
ATOM 603 C CA . VAL A 1 82 ? -12.190 -2.605 22.111 1.00 83.88 82 VAL A CA 1
ATOM 604 C C . VAL A 1 82 ? -12.820 -1.549 23.024 1.00 83.88 82 VAL A C 1
ATOM 606 O O . VAL A 1 82 ? -13.499 -1.892 23.989 1.00 83.88 82 VAL A O 1
ATOM 609 N N . SER A 1 83 ? -12.629 -0.261 22.731 1.00 83.25 83 SER A N 1
ATOM 610 C CA . SER A 1 83 ? -13.213 0.829 23.528 1.00 83.25 83 SER A CA 1
ATOM 611 C C . SER A 1 83 ? -14.700 1.070 23.256 1.00 83.25 83 SER A C 1
ATOM 613 O O . SER A 1 83 ? -15.351 1.790 24.016 1.00 83.25 83 SER A O 1
ATOM 615 N N . GLY A 1 84 ? -15.247 0.532 22.161 1.00 80.31 84 GLY A N 1
ATOM 616 C CA . GLY A 1 84 ? -16.596 0.874 21.709 1.00 80.31 84 GLY A CA 1
ATOM 617 C C . GLY A 1 84 ? -16.757 2.366 21.383 1.00 80.31 84 GLY A C 1
ATOM 618 O O . GLY A 1 84 ? -17.875 2.889 21.404 1.00 80.31 84 GLY A O 1
ATOM 619 N N . ALA A 1 85 ? -15.660 3.081 21.096 1.00 80.12 85 ALA A N 1
ATOM 620 C CA . ALA A 1 85 ? -15.679 4.522 20.838 1.00 80.12 85 ALA A CA 1
ATOM 621 C C . ALA A 1 85 ? -16.624 4.882 19.683 1.00 80.12 85 ALA A C 1
ATOM 623 O O . ALA A 1 85 ? -17.398 5.832 19.781 1.00 80.12 85 ALA A O 1
ATOM 624 N N . ALA A 1 86 ? -16.627 4.074 18.621 1.00 76.94 86 ALA A N 1
ATOM 625 C CA . ALA A 1 86 ? -17.505 4.270 17.474 1.00 76.94 86 ALA A CA 1
ATOM 626 C C . ALA A 1 86 ? -19.000 4.113 17.833 1.00 76.94 86 ALA A C 1
ATOM 628 O O . ALA A 1 86 ? -19.831 4.885 17.352 1.00 76.94 86 ALA A O 1
ATOM 629 N N . GLU A 1 87 ? -19.350 3.203 18.752 1.00 75.75 87 GLU A N 1
ATOM 630 C CA . GLU A 1 87 ? -20.723 3.071 19.264 1.00 75.75 87 GLU A CA 1
ATOM 631 C C . GLU A 1 87 ? -21.127 4.301 20.094 1.00 75.75 87 GLU A C 1
ATOM 633 O O . GLU A 1 87 ? -22.235 4.823 19.952 1.00 75.75 87 GLU A O 1
ATOM 638 N N . ARG A 1 88 ? -20.216 4.829 20.923 1.00 81.06 88 ARG A N 1
ATOM 639 C CA . ARG A 1 88 ? -20.458 6.056 21.702 1.00 81.06 88 ARG A CA 1
ATOM 640 C C . ARG A 1 88 ? -20.650 7.290 20.820 1.00 81.06 88 ARG A C 1
ATOM 642 O O . ARG A 1 88 ? -21.512 8.115 21.134 1.00 81.06 88 ARG A O 1
ATOM 649 N N . ILE A 1 89 ? -19.901 7.408 19.723 1.00 80.44 89 ILE A N 1
ATOM 650 C CA . ILE A 1 89 ? -20.068 8.494 18.745 1.00 80.44 89 ILE A CA 1
ATOM 651 C C . ILE A 1 89 ? -21.448 8.393 18.083 1.00 80.44 89 ILE A C 1
ATOM 653 O O . ILE A 1 89 ? -22.172 9.389 18.045 1.00 80.44 89 ILE A O 1
ATOM 657 N N . GLY A 1 90 ? -21.860 7.193 17.659 1.00 75.75 90 GLY A N 1
ATOM 658 C CA . GLY A 1 90 ? -23.187 6.958 17.077 1.00 75.75 90 GLY A CA 1
ATOM 659 C C . GLY A 1 90 ? -24.336 7.320 18.026 1.00 75.75 90 GLY A C 1
ATOM 660 O O . GLY A 1 90 ? -25.239 8.065 17.648 1.00 75.75 90 GLY A O 1
ATOM 661 N N . LEU A 1 91 ? -24.266 6.884 19.289 1.00 76.44 91 LEU A N 1
ATOM 662 C CA . LEU A 1 91 ? -25.268 7.214 20.316 1.00 76.44 91 LEU A CA 1
ATOM 663 C C . LEU A 1 91 ? -25.323 8.716 20.637 1.00 76.44 91 LEU A C 1
ATOM 665 O O . LEU A 1 91 ? -26.387 9.249 20.954 1.00 76.44 91 LEU A O 1
ATOM 669 N N . THR A 1 92 ? -24.186 9.412 20.565 1.00 78.88 92 THR A N 1
ATOM 670 C CA . THR A 1 92 ? -24.133 10.865 20.789 1.00 78.88 92 THR A CA 1
ATOM 671 C C . THR A 1 92 ? -24.769 11.618 19.623 1.00 78.88 92 THR A C 1
ATOM 673 O O . THR A 1 92 ? -25.567 12.526 19.852 1.00 78.88 92 THR A O 1
ATOM 676 N N . LEU A 1 93 ? -24.496 11.198 18.383 1.00 74.25 93 LEU A N 1
ATOM 677 C CA . LEU A 1 93 ? -25.119 11.761 17.181 1.00 74.25 93 LEU A CA 1
ATOM 678 C C . LEU A 1 93 ? -26.630 11.508 17.135 1.00 74.25 93 LEU A C 1
ATOM 680 O O . LEU A 1 93 ? -27.378 12.364 16.675 1.00 74.25 93 LEU A O 1
ATOM 684 N N . GLN A 1 94 ? -27.099 10.384 17.680 1.00 72.25 94 GLN A N 1
ATOM 685 C CA . GLN A 1 94 ? -28.528 10.076 17.786 1.00 72.25 94 GLN A CA 1
ATOM 686 C C . GLN A 1 94 ? -29.289 11.060 18.691 1.00 72.25 94 GLN A C 1
ATOM 688 O O . GLN A 1 94 ? -30.498 11.236 18.546 1.00 72.25 94 GLN A O 1
ATOM 693 N N . ARG A 1 95 ? -28.600 11.754 19.608 1.00 72.50 95 ARG A N 1
ATOM 694 C CA . ARG A 1 95 ? -29.218 12.807 20.430 1.00 72.50 95 ARG A CA 1
ATOM 695 C C . ARG A 1 95 ? -29.616 14.033 19.591 1.00 72.50 95 ARG A C 1
ATOM 697 O O .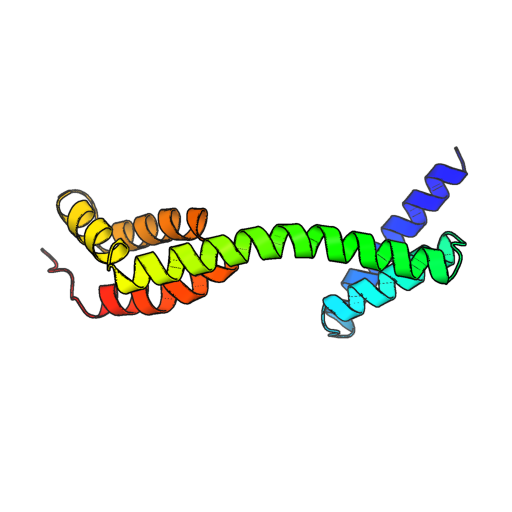 ARG A 1 95 ? -30.482 14.802 20.009 1.00 72.50 95 ARG A O 1
ATOM 704 N N . CYS A 1 96 ? -29.044 14.207 18.398 1.00 73.62 96 CYS A N 1
ATOM 705 C CA . CYS A 1 96 ? -29.511 15.191 17.427 1.00 73.62 96 CYS A CA 1
ATOM 706 C C . CYS A 1 96 ? -30.796 14.690 16.749 1.00 73.62 96 CYS A C 1
ATOM 708 O O . CYS A 1 96 ? -30.765 13.894 15.818 1.00 73.62 96 CYS A O 1
ATOM 710 N N . ARG A 1 97 ? -31.936 15.243 17.179 1.00 61.38 97 ARG A N 1
ATOM 711 C CA . ARG A 1 97 ? -33.308 14.937 16.719 1.00 61.38 97 ARG A CA 1
ATOM 712 C C . ARG A 1 97 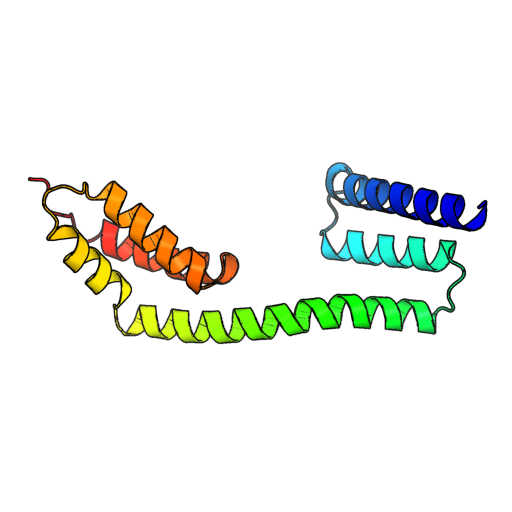? -33.578 15.139 15.211 1.00 61.38 97 ARG A C 1
ATOM 714 O O . ARG A 1 97 ? -34.674 14.844 14.754 1.00 61.38 97 ARG A O 1
ATOM 721 N N . TRP A 1 98 ? -32.601 15.631 14.450 1.00 66.81 98 TRP A N 1
ATOM 722 C CA . TRP A 1 98 ? -32.712 15.934 13.017 1.00 66.81 98 TRP A CA 1
ATOM 723 C C . TRP A 1 98 ? -32.041 14.890 12.108 1.00 66.81 98 TRP A C 1
ATOM 725 O O . TRP A 1 98 ? -32.161 15.003 10.891 1.00 66.81 98 TRP A O 1
ATOM 735 N N . LEU A 1 99 ? -31.328 13.897 12.659 1.00 69.25 99 LEU A N 1
ATOM 736 C CA . LEU A 1 99 ? -30.636 12.877 11.863 1.00 69.25 99 LEU A CA 1
ATOM 737 C C . LEU A 1 99 ? -31.341 11.516 11.930 1.00 69.25 99 LEU A C 1
ATOM 739 O O . LEU A 1 99 ? -31.525 10.947 13.004 1.00 69.25 99 LEU A O 1
ATOM 743 N N . SER A 1 100 ? -31.662 10.961 10.760 1.00 76.31 100 SER A N 1
ATOM 744 C CA . SER A 1 100 ? -32.116 9.574 10.619 1.00 76.31 100 SER A CA 1
ATOM 745 C C . SER A 1 100 ? -30.991 8.582 10.937 1.00 76.31 100 SER A C 1
ATOM 747 O O . SER A 1 100 ? -29.817 8.856 10.683 1.00 76.31 100 SER A O 1
ATOM 749 N N . ALA A 1 101 ? -31.366 7.395 11.424 1.00 72.38 101 ALA A N 1
ATOM 750 C CA . ALA A 1 101 ? -30.468 6.274 11.726 1.00 72.38 101 ALA A CA 1
ATOM 751 C C . ALA A 1 101 ? -29.443 5.988 10.611 1.00 72.38 101 ALA A C 1
ATOM 753 O O . ALA A 1 101 ? -28.247 5.855 10.874 1.00 72.38 101 ALA A O 1
ATOM 754 N N . ASP A 1 102 ? -29.911 5.971 9.361 1.00 75.12 102 ASP A N 1
ATOM 755 C CA . ASP A 1 102 ? -29.086 5.680 8.187 1.00 75.12 102 ASP A CA 1
ATOM 756 C C . ASP A 1 102 ? -28.025 6.764 7.938 1.00 75.12 102 ASP A C 1
ATOM 758 O O . ASP A 1 102 ? -26.888 6.464 7.582 1.00 75.12 102 ASP A O 1
ATOM 762 N N . VAL A 1 103 ? -28.358 8.034 8.193 1.00 79.31 103 VAL A N 1
ATOM 763 C CA . VAL A 1 103 ? -27.430 9.161 8.006 1.00 79.31 103 VAL A CA 1
ATOM 764 C C . VAL A 1 103 ? -26.316 9.118 9.049 1.00 79.31 103 VAL A C 1
ATOM 766 O O . VAL A 1 103 ? -25.161 9.366 8.715 1.00 79.31 103 VAL A O 1
ATOM 769 N N . ILE A 1 104 ? -26.634 8.752 10.294 1.00 76.69 104 ILE A N 1
ATOM 770 C CA . ILE A 1 104 ? -25.645 8.612 11.375 1.00 76.69 104 ILE A CA 1
ATOM 771 C C . ILE A 1 104 ? -24.651 7.496 11.046 1.00 76.69 104 ILE A C 1
ATOM 773 O O . ILE A 1 104 ? -23.446 7.690 11.197 1.00 76.69 104 ILE A O 1
ATOM 777 N N . MET A 1 105 ? -25.143 6.359 10.548 1.00 72.31 105 MET A N 1
ATOM 778 C CA . MET A 1 105 ? -24.315 5.234 10.097 1.00 72.31 105 MET A CA 1
ATOM 779 C C . MET A 1 105 ? -23.312 5.655 9.022 1.00 72.31 105 MET A C 1
ATOM 781 O O . MET A 1 105 ? -22.119 5.367 9.137 1.00 72.31 105 MET A O 1
ATOM 785 N N . VAL A 1 106 ? -23.779 6.392 8.011 1.00 80.94 106 VAL A N 1
ATOM 786 C CA . VAL A 1 106 ? -22.914 6.900 6.940 1.00 80.94 106 VAL A CA 1
ATOM 787 C C . VAL A 1 106 ? -21.892 7.899 7.482 1.00 80.94 106 VAL A C 1
ATOM 789 O O . VAL A 1 106 ? -20.725 7.816 7.119 1.00 80.94 106 VAL A O 1
ATOM 792 N N . LEU A 1 107 ? -22.285 8.805 8.380 1.00 81.62 107 LEU A N 1
ATOM 793 C CA . LEU A 1 107 ? -21.391 9.824 8.946 1.00 81.62 107 LEU A CA 1
ATOM 794 C C . LEU A 1 107 ? -20.289 9.218 9.821 1.00 81.62 107 LEU A C 1
ATOM 796 O O . LEU A 1 107 ? -19.121 9.580 9.686 1.00 81.62 107 LEU A O 1
ATOM 800 N N . VAL A 1 108 ? -20.642 8.269 10.690 1.00 79.81 108 VAL A N 1
ATOM 801 C CA . VAL A 1 108 ? -19.668 7.560 11.532 1.00 79.81 108 VAL A CA 1
ATOM 802 C C . VAL A 1 108 ? -18.737 6.715 10.666 1.00 79.81 108 VAL A C 1
ATOM 804 O O . VAL A 1 108 ? -17.524 6.743 10.881 1.00 79.81 108 VAL A O 1
ATOM 807 N N . GLY A 1 109 ? -19.278 6.021 9.660 1.00 79.12 109 GLY A N 1
ATOM 808 C CA . GLY A 1 109 ? -18.483 5.253 8.705 1.00 79.12 109 GLY A CA 1
ATOM 809 C C . GLY A 1 109 ? -17.554 6.125 7.860 1.00 79.12 109 GLY A C 1
ATOM 810 O O . GLY A 1 109 ? -16.410 5.745 7.632 1.00 79.12 109 GLY A O 1
ATOM 811 N N . LEU A 1 110 ? -17.999 7.320 7.465 1.00 82.06 110 LEU A N 1
ATOM 812 C CA . LEU A 1 110 ? -17.195 8.299 6.734 1.00 82.06 110 LEU A CA 1
ATOM 813 C C . LEU A 1 110 ? -16.031 8.809 7.592 1.00 82.06 110 LEU A C 1
ATOM 815 O O . LEU A 1 110 ? -14.884 8.760 7.156 1.00 82.06 110 LEU A O 1
ATOM 819 N N . ILE A 1 111 ? -16.307 9.260 8.820 1.00 81.12 111 ILE A N 1
ATOM 820 C CA . ILE A 1 111 ? -15.278 9.790 9.727 1.00 81.12 111 ILE A CA 1
ATOM 821 C C . ILE A 1 111 ? -14.262 8.696 10.077 1.00 81.12 111 ILE A C 1
ATOM 823 O O . ILE A 1 111 ? -13.060 8.926 9.965 1.00 81.12 111 ILE A O 1
ATOM 827 N N . CYS A 1 112 ? -14.727 7.498 10.452 1.00 77.75 112 CYS A N 1
ATOM 828 C CA . CYS A 1 112 ? -13.839 6.384 10.797 1.00 77.75 112 CYS A CA 1
ATOM 829 C C . CYS A 1 112 ? -13.088 5.830 9.577 1.00 77.75 112 CYS A C 1
ATOM 831 O O . CYS A 1 112 ? -11.939 5.420 9.698 1.00 77.75 112 CYS A O 1
ATOM 833 N N . GLY A 1 113 ? -13.712 5.811 8.398 1.00 78.19 113 GLY A N 1
ATOM 834 C CA . GLY A 1 113 ? -13.082 5.332 7.168 1.00 78.19 113 GLY A CA 1
ATOM 835 C C . GLY A 1 113 ? -11.946 6.239 6.696 1.00 78.19 113 GLY A C 1
ATOM 836 O O . GLY A 1 113 ? -10.914 5.743 6.248 1.00 78.19 113 GLY A O 1
ATOM 837 N N . ILE A 1 114 ? -12.104 7.559 6.847 1.00 82.50 114 ILE A N 1
ATOM 838 C CA . ILE A 1 114 ? -11.053 8.533 6.522 1.00 82.50 114 ILE A CA 1
ATOM 839 C C . ILE A 1 114 ? -9.853 8.379 7.467 1.00 82.50 114 ILE A C 1
ATOM 841 O O . ILE A 1 114 ? -8.713 8.441 7.013 1.00 82.50 114 ILE A O 1
ATOM 845 N N . THR A 1 115 ? -10.083 8.165 8.766 1.00 76.94 115 THR A N 1
ATOM 846 C CA . THR A 1 115 ? -8.996 8.096 9.759 1.00 76.94 115 THR A CA 1
ATOM 847 C C . THR A 1 115 ? -8.255 6.764 9.765 1.00 76.94 115 THR A C 1
ATOM 849 O O . THR A 1 115 ? -7.052 6.747 10.016 1.00 76.94 115 THR A O 1
ATOM 852 N N . LEU A 1 116 ? -8.946 5.652 9.499 1.00 79.00 116 LEU A N 1
ATOM 853 C CA . LEU A 1 116 ? -8.361 4.311 9.587 1.00 79.00 116 LEU A CA 1
ATOM 854 C C . LEU A 1 116 ? -7.693 3.840 8.296 1.00 79.00 116 LEU A C 1
ATOM 856 O O . LEU A 1 116 ? -7.081 2.781 8.310 1.00 79.00 116 LEU A O 1
ATOM 860 N N . PHE A 1 117 ? -7.748 4.618 7.213 1.00 77.75 117 PHE A N 1
ATOM 861 C CA . PHE A 1 117 ? -7.428 4.166 5.857 1.00 77.75 117 PHE A CA 1
ATOM 862 C C . PHE A 1 117 ? -8.462 3.153 5.345 1.00 77.75 117 PHE A C 1
ATOM 864 O O . PHE A 1 117 ? -8.934 2.289 6.080 1.00 77.75 117 PHE A O 1
ATOM 871 N N . VAL A 1 118 ? -8.827 3.242 4.064 1.00 69.56 118 VAL A N 1
ATOM 872 C CA . VAL A 1 118 ? -9.949 2.468 3.497 1.00 69.56 118 VAL A CA 1
ATOM 873 C C . VAL A 1 118 ? -9.759 0.956 3.669 1.00 69.56 118 VAL A C 1
ATOM 875 O O . VAL A 1 118 ? -10.710 0.266 4.025 1.00 69.56 118 VAL A O 1
ATOM 878 N N . GLU A 1 119 ? -8.540 0.439 3.497 1.00 73.81 119 GLU A N 1
ATOM 879 C CA . GLU A 1 119 ? -8.262 -0.999 3.645 1.00 73.81 119 GLU A CA 1
ATOM 880 C C . GLU A 1 119 ? -8.488 -1.521 5.070 1.00 73.81 119 GLU A C 1
ATOM 882 O O . GLU A 1 119 ? -9.117 -2.562 5.252 1.00 73.81 119 GLU A O 1
ATOM 887 N N . VAL A 1 120 ? -8.024 -0.798 6.092 1.00 70.69 120 VAL A N 1
ATOM 888 C CA . VAL A 1 120 ? -8.183 -1.216 7.497 1.00 70.69 120 VAL A CA 1
ATOM 889 C C . VAL A 1 120 ? -9.583 -0.876 8.009 1.00 70.69 120 VAL A C 1
ATOM 891 O O . VAL A 1 120 ? -10.192 -1.652 8.749 1.00 70.69 120 VAL A O 1
ATOM 894 N N . GLY A 1 121 ? -10.126 0.263 7.574 1.00 70.81 121 GLY A N 1
ATOM 895 C CA . GLY A 1 121 ? -11.469 0.722 7.896 1.00 70.81 121 GLY A CA 1
ATOM 896 C C . GLY A 1 121 ? -12.539 -0.290 7.500 1.00 70.81 121 GLY A C 1
ATOM 897 O O . GLY A 1 121 ? -13.460 -0.505 8.279 1.00 70.81 121 GLY A O 1
ATOM 898 N N . VAL A 1 122 ? -12.401 -0.985 6.364 1.00 69.88 122 VAL A N 1
ATOM 899 C CA . VAL A 1 122 ? -13.349 -2.038 5.945 1.00 69.88 122 VAL A CA 1
ATOM 900 C C . VAL A 1 122 ? -13.430 -3.180 6.964 1.00 69.88 122 VAL A C 1
ATOM 902 O O . VAL A 1 122 ? -14.532 -3.600 7.311 1.00 69.88 122 VAL A O 1
ATOM 905 N N . VAL A 1 123 ? -12.298 -3.646 7.502 1.00 69.50 123 VAL A N 1
ATOM 906 C CA . V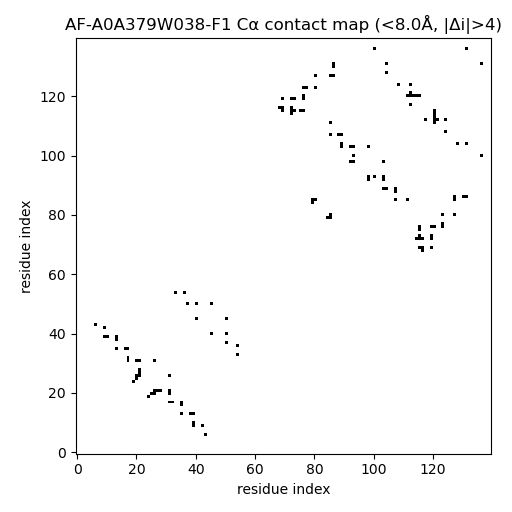AL A 1 123 ? -12.271 -4.734 8.499 1.00 69.50 123 VAL A CA 1
ATOM 907 C C . VAL A 1 123 ? -12.987 -4.325 9.789 1.00 69.50 123 VAL A C 1
ATOM 909 O O . VAL A 1 123 ? -13.664 -5.146 10.406 1.00 69.50 123 VAL A O 1
ATOM 912 N N . LEU A 1 124 ? -12.889 -3.050 10.169 1.00 67.75 124 LEU A N 1
ATOM 913 C CA . LEU A 1 124 ? -13.515 -2.495 11.370 1.00 67.75 124 LEU A CA 1
ATOM 914 C C . LEU A 1 124 ? -14.981 -2.083 11.164 1.00 67.75 124 LEU A C 1
ATOM 916 O O . LEU A 1 124 ? -15.797 -2.158 12.083 1.00 67.75 124 LEU A O 1
ATOM 920 N N . LEU A 1 125 ? -15.335 -1.687 9.944 1.00 66.19 125 LEU A N 1
ATOM 921 C CA . LEU A 1 125 ? -16.701 -1.371 9.544 1.00 66.19 125 LEU A CA 1
ATOM 922 C C . LEU A 1 125 ? -17.608 -2.600 9.605 1.00 66.19 125 LEU A C 1
ATOM 924 O O . LEU A 1 125 ? -18.782 -2.444 9.922 1.00 66.19 125 LEU A O 1
ATOM 928 N N . ILE A 1 126 ? -17.086 -3.807 9.361 1.00 71.75 126 ILE A N 1
ATOM 929 C CA . ILE A 1 126 ? -17.857 -5.057 9.450 1.00 71.75 126 ILE A CA 1
ATOM 930 C C . ILE A 1 126 ? -18.493 -5.234 10.849 1.00 71.75 126 ILE A C 1
ATOM 932 O O . ILE A 1 126 ? -19.723 -5.266 10.930 1.00 71.75 126 ILE A O 1
ATOM 936 N N . PRO A 1 127 ? -17.737 -5.305 11.966 1.00 63.69 127 PRO A N 1
ATOM 937 C CA . PRO A 1 127 ? -18.328 -5.438 13.298 1.00 63.69 127 PRO A CA 1
ATOM 938 C C . PRO A 1 127 ? -19.127 -4.199 13.717 1.00 63.69 127 P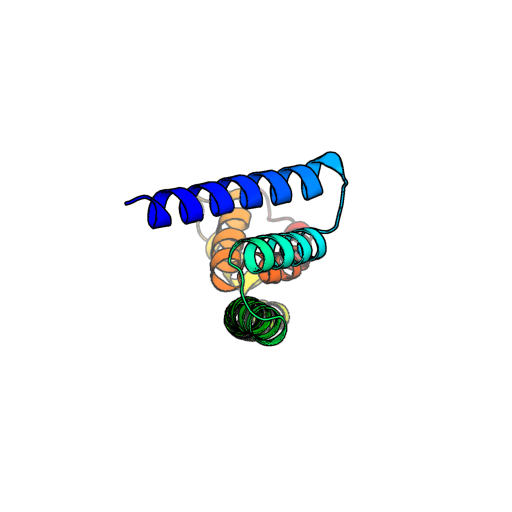RO A C 1
ATOM 940 O O . PRO A 1 127 ? -20.144 -4.344 14.395 1.00 63.69 127 PRO A O 1
ATOM 943 N N . LEU A 1 128 ? -18.729 -2.994 13.290 1.00 65.88 128 LEU A N 1
ATOM 944 C CA . LEU A 1 128 ? -19.474 -1.768 13.583 1.00 65.88 128 LEU A CA 1
ATOM 945 C C . LEU A 1 128 ? -20.875 -1.791 12.954 1.00 65.88 128 LEU A C 1
ATOM 947 O O . LEU A 1 128 ? -21.865 -1.517 13.635 1.00 65.88 128 LEU A O 1
ATOM 951 N N . ALA A 1 129 ? -20.964 -2.174 11.679 1.00 66.75 129 ALA A N 1
ATOM 952 C CA . ALA A 1 129 ? -22.225 -2.324 10.970 1.00 66.75 129 ALA A CA 1
ATOM 953 C C . ALA A 1 129 ? -23.120 -3.365 11.654 1.00 66.75 129 ALA A C 1
ATOM 955 O O . ALA A 1 129 ? -24.314 -3.122 11.829 1.00 66.75 129 ALA A O 1
ATOM 956 N N . PHE A 1 130 ? -22.549 -4.484 12.118 1.00 62.16 130 PHE A N 1
ATOM 957 C CA . PHE A 1 130 ? -23.300 -5.492 12.868 1.00 62.16 130 PHE A CA 1
ATOM 958 C C . PHE A 1 130 ? -23.774 -4.995 14.236 1.00 62.16 130 PHE A C 1
ATOM 960 O O . PHE A 1 130 ? -24.936 -5.216 14.566 1.00 62.16 130 PHE A O 1
ATOM 967 N N . SER A 1 131 ? -22.940 -4.313 15.024 1.00 60.06 131 SER A N 1
ATOM 968 C CA . SER A 1 131 ? -23.345 -3.780 16.336 1.00 60.06 131 SER A CA 1
ATOM 969 C C . SER A 1 131 ? -24.463 -2.745 16.224 1.00 60.06 131 SER A C 1
ATOM 971 O O . SER A 1 131 ? -25.399 -2.763 17.027 1.00 60.06 131 SER A O 1
ATOM 973 N N . ILE A 1 132 ? -24.413 -1.884 15.206 1.00 57.44 132 ILE A N 1
ATOM 974 C CA . ILE A 1 132 ? -25.447 -0.869 14.985 1.00 57.44 132 ILE A CA 1
ATOM 975 C C . ILE A 1 132 ? -26.721 -1.495 14.397 1.00 57.44 132 ILE A C 1
ATOM 977 O O . ILE A 1 132 ? -27.813 -1.105 14.790 1.00 57.44 132 ILE A O 1
ATOM 981 N N . ALA A 1 133 ? -26.618 -2.520 13.544 1.00 56.69 133 ALA A N 1
ATOM 982 C CA . ALA A 1 133 ? -27.785 -3.261 13.056 1.00 56.69 133 ALA A CA 1
ATOM 983 C C . ALA A 1 133 ? -28.472 -4.100 14.155 1.00 56.69 133 ALA A C 1
ATOM 985 O O . ALA A 1 133 ? -29.686 -4.303 14.112 1.00 56.69 133 ALA A O 1
ATOM 986 N N . LYS A 1 134 ? -27.715 -4.596 15.146 1.00 49.91 134 LYS A N 1
ATOM 987 C CA . LYS A 1 134 ? -28.242 -5.429 16.244 1.00 49.91 134 LYS A CA 1
ATOM 988 C C . LYS A 1 134 ? -28.936 -4.626 17.341 1.00 49.91 134 LYS A C 1
ATOM 990 O O . LYS A 1 134 ? -29.770 -5.185 18.050 1.00 49.91 134 LYS A O 1
ATOM 995 N N . LYS A 1 135 ? -28.608 -3.340 17.493 1.00 50.38 135 LYS A N 1
ATOM 996 C CA . LYS A 1 135 ? -29.409 -2.398 18.279 1.00 50.38 135 LYS A CA 1
ATOM 997 C C . LYS A 1 135 ? -30.441 -1.786 17.337 1.00 50.38 135 LYS A C 1
ATOM 999 O O . LYS A 1 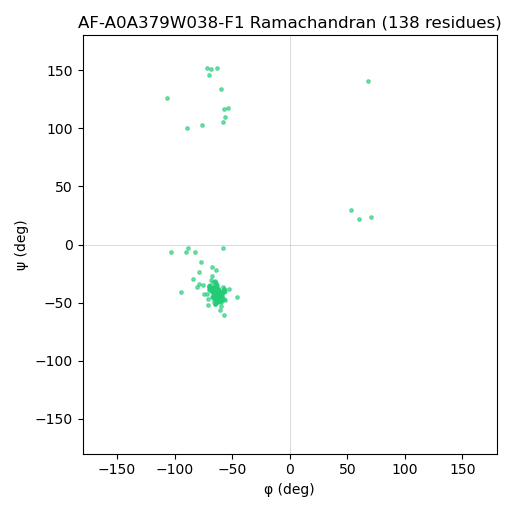135 ? -30.086 -0.866 16.607 1.00 50.38 135 LYS A O 1
ATOM 1004 N N . PRO A 1 136 ? -31.706 -2.247 17.330 1.00 46.09 136 PRO A N 1
ATOM 1005 C CA . PRO A 1 136 ? -32.752 -1.503 16.655 1.00 46.09 136 PRO A CA 1
ATOM 1006 C C . PRO A 1 136 ? -32.784 -0.111 17.283 1.00 46.09 136 PRO A C 1
ATOM 1008 O O . PRO A 1 136 ? -33.195 0.070 18.429 1.00 46.09 136 PRO A O 1
ATOM 1011 N N . ILE A 1 137 ? -32.260 0.861 16.541 1.00 50.75 137 ILE A N 1
ATOM 1012 C CA . ILE A 1 137 ? -32.420 2.278 16.819 1.00 50.75 137 ILE A CA 1
ATOM 1013 C C . ILE A 1 137 ? -33.931 2.468 16.935 1.00 50.75 137 ILE A C 1
ATOM 1015 O O . ILE A 1 137 ? -34.623 2.138 15.966 1.00 50.75 137 ILE A O 1
ATOM 1019 N N . PRO A 1 138 ? -34.466 2.879 18.103 1.00 37.38 138 PRO A N 1
ATOM 1020 C CA . PRO A 1 138 ? -35.893 3.083 18.242 1.00 37.38 138 PRO A CA 1
ATOM 1021 C C . PRO A 1 138 ? -36.292 4.075 17.159 1.00 37.38 138 PRO A C 1
ATOM 1023 O O . PRO A 1 138 ? -35.881 5.236 17.174 1.00 37.38 138 PRO A O 1
ATOM 1026 N N . ARG A 1 139 ? -37.017 3.560 16.163 1.00 45.97 139 ARG A N 1
ATOM 1027 C CA . ARG A 1 139 ? -37.796 4.383 15.259 1.00 45.97 139 ARG A CA 1
ATOM 1028 C C . ARG A 1 139 ? -38.731 5.156 16.178 1.00 45.97 139 ARG A C 1
ATOM 1030 O O . ARG A 1 139 ? -39.493 4.535 16.917 1.00 45.97 139 ARG A O 1
ATOM 1037 N N . CYS A 1 140 ? -38.583 6.476 16.201 1.00 41.34 140 CYS A N 1
ATOM 1038 C CA . CYS A 1 140 ? -39.724 7.307 16.546 1.00 41.34 140 CYS A CA 1
ATOM 1039 C C . CYS A 1 140 ? -40.874 6.960 15.596 1.00 41.34 140 CYS A C 1
ATOM 1041 O O . CYS A 1 140 ? -40.581 6.708 14.401 1.00 41.34 140 CYS A O 1
#

Secondary structure (DSSP, 8-state):
-HHHHHHHHHHHHHHHHHHHHHHHH---HHHHHHHHHHHHHHHTT--HHHHHHHHHHHHHHHHHHHHHHHHHHHHHHHHHHHHTHHHHHHHHHHTSTT--HHHHHHHHHHHHHHHH-HHHHHHHHHHHHHHHHHS-----

Solvent-accessible surface area (backbone atoms only — not comparable to full-atom values): 7760 Å² total; per-residue (Å²): 114,70,69,60,55,51,54,52,49,53,51,54,50,38,54,53,49,34,51,46,35,36,73,72,66,65,44,58,64,70,60,32,49,52,53,36,51,54,52,49,31,57,74,69,67,50,53,76,68,55,41,51,51,51,51,48,49,56,51,47,55,52,50,52,54,47,48,54,54,49,52,52,17,46,54,52,45,54,52,36,62,75,66,41,48,64,58,54,51,48,58,55,56,59,69,42,89,86,60,54,74,69,56,49,52,51,51,54,49,51,56,49,28,68,71,24,38,64,78,53,21,53,68,55,43,53,60,50,54,49,56,56,65,70,46,75,71,80,75,127

Organism: Salmonella enterica I (NCBI:txid59201)

Mean predicted aligned error: 9.53 Å